Protein AF-A0A522E533-F1 (afdb_monomer)

pLDDT: mean 90.82, std 11.65, range [40.47, 97.38]

Foldseek 3Di:
DDPPPPPDDQLVNVLVVLLVCLVVQLVVCLVVDQDASLVSLVVSLVSSVVSLVVCVVVVVDDPVLSVQLVVLSVVLVVVSVVCCVVRVGSPRDDDPVVVVVSSVSSPSVDD

Structure (mmCIF, N/CA/C/O backbone):
data_AF-A0A522E533-F1
#
_entry.id   AF-A0A522E533-F1
#
loop_
_atom_site.group_PDB
_atom_site.id
_atom_site.type_symbol
_atom_site.label_atom_id
_atom_site.label_alt_id
_atom_site.label_comp_id
_atom_site.label_asym_id
_atom_site.label_entity_id
_atom_site.label_seq_id
_atom_site.pdbx_PDB_ins_code
_atom_site.Cartn_x
_atom_site.Cartn_y
_atom_site.Cartn_z
_atom_site.occupancy
_atom_site.B_iso_or_equiv
_atom_site.auth_seq_id
_atom_site.auth_comp_id
_atom_site.auth_asym_id
_atom_site.auth_atom_id
_atom_site.pdbx_PDB_model_num
ATOM 1 N N . MET A 1 1 ? -25.309 31.123 14.086 1.00 41.16 1 MET A N 1
ATOM 2 C CA . M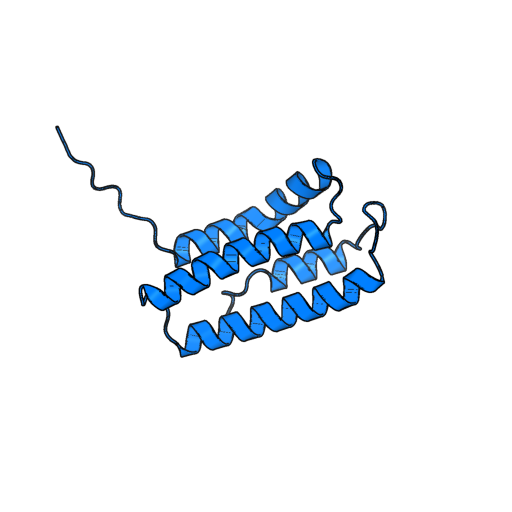ET A 1 1 ? -24.149 30.452 13.468 1.00 41.16 1 MET A CA 1
ATOM 3 C C . MET A 1 1 ? -24.271 28.990 13.834 1.00 41.16 1 MET A C 1
ATOM 5 O O . MET A 1 1 ? -24.129 28.668 15.006 1.00 41.16 1 MET A O 1
ATOM 9 N N . ASN A 1 2 ? -24.684 28.152 12.884 1.00 40.47 2 ASN A N 1
ATOM 10 C CA . ASN A 1 2 ? -24.715 26.710 13.091 1.00 40.47 2 ASN A CA 1
ATOM 11 C C . ASN A 1 2 ? -23.262 26.238 13.100 1.00 40.47 2 ASN A C 1
ATOM 13 O O . ASN A 1 2 ? -22.568 26.395 12.101 1.00 40.47 2 ASN A O 1
ATOM 17 N N . PHE A 1 3 ? -22.799 25.730 14.238 1.00 47.94 3 PHE A N 1
ATOM 18 C CA . PHE A 1 3 ? -21.616 24.884 14.268 1.00 47.94 3 PHE A CA 1
ATOM 19 C C . PHE A 1 3 ? -22.046 23.556 13.650 1.00 47.94 3 PHE A C 1
ATOM 21 O O . PHE A 1 3 ? -22.607 22.701 14.334 1.00 47.94 3 PHE A O 1
ATOM 28 N N . GLU A 1 4 ? -21.876 23.425 12.335 1.00 49.22 4 GLU A N 1
ATOM 29 C CA . GLU A 1 4 ? -21.813 22.107 11.717 1.00 49.22 4 GLU A CA 1
ATOM 30 C C . GLU A 1 4 ? -20.632 21.405 12.381 1.00 49.22 4 GLU A C 1
ATOM 32 O O . GLU A 1 4 ? -19.476 21.797 12.234 1.00 49.22 4 GLU A O 1
ATOM 37 N N . SER A 1 5 ? -20.946 20.442 13.239 1.00 50.59 5 SER A N 1
ATOM 38 C CA . SER A 1 5 ? -19.961 19.496 13.727 1.00 50.59 5 SER A CA 1
ATOM 39 C C . SER A 1 5 ? -19.558 18.686 12.505 1.00 50.59 5 SER A C 1
ATOM 41 O O . SER A 1 5 ? -20.292 17.791 12.093 1.00 50.59 5 SER A O 1
ATOM 43 N N . GLU A 1 6 ? -18.440 19.049 11.877 1.00 53.97 6 GLU A N 1
ATOM 44 C CA . GLU A 1 6 ? -17.759 18.164 10.940 1.00 53.97 6 GLU A CA 1
ATOM 45 C C . GLU A 1 6 ? -17.559 16.838 11.679 1.00 53.97 6 GLU A C 1
ATOM 47 O O . GLU A 1 6 ? -16.779 16.747 12.631 1.00 53.97 6 GLU A O 1
ATOM 52 N N . GLN A 1 7 ? -18.349 15.823 11.322 1.00 60.25 7 GLN A N 1
ATOM 53 C CA . GLN A 1 7 ? -18.101 14.465 11.779 1.00 60.25 7 GLN A CA 1
ATOM 54 C C . GLN A 1 7 ? -16.711 14.105 11.265 1.00 60.25 7 GLN A C 1
ATOM 56 O O . GLN A 1 7 ? -16.510 13.970 10.060 1.00 60.25 7 GLN A O 1
ATOM 61 N N . LYS A 1 8 ? -15.742 14.029 12.183 1.00 75.94 8 LYS A N 1
ATOM 62 C CA . LYS A 1 8 ? -14.396 13.543 11.887 1.00 75.94 8 LYS A CA 1
ATOM 63 C C . LYS A 1 8 ? -14.557 12.154 11.264 1.00 75.94 8 LYS A C 1
ATOM 65 O O . LYS A 1 8 ? -15.089 11.257 11.912 1.00 75.94 8 LYS A O 1
ATOM 70 N N . GLU A 1 9 ? -14.165 12.023 10.001 1.00 87.62 9 GLU A N 1
ATOM 71 C CA . GLU A 1 9 ? -14.159 10.748 9.279 1.00 87.62 9 GLU A CA 1
ATOM 72 C C . GLU A 1 9 ? -13.313 9.727 10.052 1.00 87.62 9 GLU A C 1
ATOM 74 O O . GLU A 1 9 ? -12.247 10.077 10.571 1.00 87.62 9 GLU A O 1
ATOM 79 N N . SER A 1 10 ? -13.792 8.485 10.154 1.00 93.00 10 SER A N 1
ATOM 80 C CA . SER A 1 10 ? -13.056 7.427 10.858 1.00 93.00 10 SER A CA 1
ATOM 81 C C . SER A 1 10 ? -11.782 7.048 10.100 1.00 93.00 10 SER A C 1
ATOM 83 O O . SER A 1 10 ? -11.727 7.106 8.866 1.00 93.00 10 SER A O 1
ATOM 85 N N . ASN A 1 11 ? -10.744 6.607 10.810 1.00 93.94 11 ASN A N 1
ATOM 86 C CA . ASN A 1 11 ? -9.511 6.154 10.169 1.00 93.94 11 ASN A CA 1
ATOM 87 C C . ASN A 1 11 ? -9.767 4.969 9.229 1.00 93.94 11 ASN A C 1
ATOM 89 O O . ASN A 1 11 ? -9.153 4.885 8.165 1.00 93.94 11 ASN A O 1
ATOM 93 N N . ILE A 1 12 ? -10.718 4.091 9.558 1.00 93.31 12 ILE A N 1
ATOM 94 C CA . ILE A 1 12 ? -11.110 2.980 8.681 1.00 93.31 12 ILE A CA 1
ATOM 95 C C . ILE A 1 12 ? -11.742 3.456 7.368 1.00 93.31 12 ILE A C 1
ATOM 97 O O . ILE A 1 12 ? -11.445 2.894 6.308 1.00 93.31 12 ILE A O 1
ATOM 101 N N . GLU A 1 13 ? -12.579 4.492 7.394 1.00 93.88 13 GLU A N 1
ATOM 102 C CA . GLU A 1 13 ? -13.127 5.096 6.171 1.00 93.88 13 GLU A CA 1
ATOM 103 C C . GLU A 1 13 ? -12.026 5.732 5.322 1.00 93.88 13 GLU A C 1
ATOM 105 O O . GLU A 1 13 ? -11.979 5.505 4.108 1.00 93.88 13 GLU A O 1
ATOM 110 N N . ILE A 1 14 ? -11.072 6.416 5.962 1.00 94.50 14 ILE A N 1
ATOM 111 C CA . ILE A 1 14 ? -9.907 6.973 5.272 1.00 94.50 14 ILE A CA 1
ATOM 112 C C . ILE A 1 14 ? -9.091 5.857 4.607 1.00 94.50 14 ILE A C 1
ATOM 114 O O . ILE A 1 14 ? -8.748 5.981 3.431 1.00 94.50 14 ILE A O 1
ATOM 118 N N . ILE A 1 15 ? -8.820 4.743 5.298 1.00 94.38 15 ILE A N 1
ATOM 119 C CA . ILE A 1 15 ? -8.089 3.601 4.721 1.00 94.38 15 ILE A CA 1
ATOM 120 C C . ILE A 1 15 ? -8.824 3.049 3.497 1.00 94.38 15 ILE A C 1
ATOM 122 O O . ILE A 1 15 ? -8.202 2.841 2.453 1.00 94.38 15 ILE A O 1
ATOM 126 N N . ARG A 1 16 ? -10.143 2.841 3.590 1.00 94.62 16 ARG A N 1
ATOM 127 C CA . ARG A 1 16 ? -10.957 2.348 2.465 1.00 94.62 16 ARG A CA 1
ATOM 128 C C . ARG A 1 16 ? -10.880 3.282 1.263 1.00 94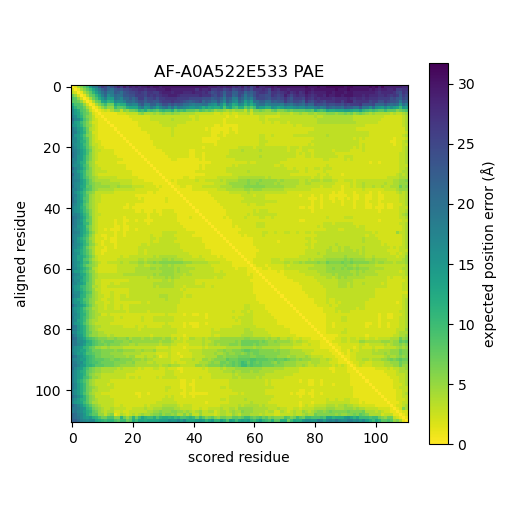.62 16 ARG A C 1
ATOM 130 O O . ARG A 1 16 ? -10.689 2.806 0.144 1.00 94.62 16 ARG A O 1
ATOM 137 N N . ARG A 1 17 ? -10.970 4.598 1.483 1.00 95.31 17 ARG A N 1
ATOM 138 C CA . ARG A 1 17 ? -10.796 5.597 0.421 1.00 95.31 17 ARG A CA 1
ATOM 139 C C . ARG A 1 17 ? -9.396 5.523 -0.186 1.00 95.31 17 ARG A C 1
ATOM 141 O O . ARG A 1 17 ? -9.264 5.420 -1.403 1.00 95.31 17 ARG A O 1
ATOM 148 N N . VAL A 1 18 ? -8.354 5.497 0.648 1.00 94.88 18 VAL A N 1
ATOM 149 C CA . VAL A 1 18 ? -6.957 5.405 0.198 1.00 94.88 18 VAL A CA 1
ATOM 150 C C . VAL A 1 18 ? -6.739 4.157 -0.658 1.00 94.88 18 VAL A C 1
ATOM 152 O O . VAL A 1 18 ? -6.090 4.265 -1.702 1.00 94.88 18 VAL A O 1
ATOM 155 N N . ILE A 1 19 ? -7.288 3.001 -0.270 1.00 94.69 19 ILE A N 1
ATOM 156 C CA . ILE A 1 19 ? -7.246 1.755 -1.052 1.00 94.69 19 ILE A CA 1
ATOM 157 C C . ILE A 1 19 ? -7.973 1.933 -2.391 1.00 94.69 19 ILE A C 1
ATOM 159 O O . ILE A 1 19 ? -7.384 1.654 -3.435 1.00 94.69 19 ILE A O 1
ATOM 163 N N . ALA A 1 20 ? -9.208 2.443 -2.381 1.00 95.25 20 ALA A N 1
ATOM 164 C CA . ALA A 1 20 ? -10.021 2.616 -3.586 1.00 95.25 20 ALA A CA 1
ATOM 165 C C . ALA A 1 20 ? -9.370 3.552 -4.622 1.00 95.25 20 ALA A C 1
ATOM 167 O O . ALA A 1 20 ? -9.424 3.294 -5.824 1.00 95.25 20 ALA A O 1
ATOM 168 N N . GLU A 1 21 ? -8.713 4.613 -4.158 1.00 96.31 21 GLU A N 1
ATOM 169 C CA . GLU A 1 21 ? -8.020 5.589 -5.005 1.00 96.31 21 GLU A CA 1
ATOM 170 C C . GLU A 1 21 ? -6.628 5.115 -5.449 1.00 96.31 21 GLU A C 1
ATOM 172 O O . GLU A 1 21 ? -6.081 5.621 -6.431 1.00 96.31 21 GLU A O 1
ATOM 177 N N . SER A 1 22 ? -6.038 4.132 -4.758 1.00 95.56 22 SER A N 1
ATOM 178 C CA . SER A 1 22 ? -4.640 3.742 -4.968 1.00 95.56 22 SER A CA 1
ATOM 179 C C . SER A 1 22 ? -4.277 3.382 -6.410 1.00 95.56 22 SER A C 1
ATOM 181 O O . SER A 1 22 ? -3.222 3.837 -6.840 1.00 95.56 22 SER A O 1
ATOM 183 N N . PRO A 1 23 ? -5.088 2.649 -7.202 1.00 95.94 23 PRO A N 1
ATOM 184 C CA . PRO A 1 23 ? -4.746 2.378 -8.599 1.00 95.94 23 PRO A CA 1
ATOM 185 C C . PRO A 1 23 ? -4.504 3.656 -9.414 1.00 95.94 23 PRO A C 1
ATOM 187 O O . PRO A 1 23 ? -3.511 3.766 -10.128 1.00 95.94 23 PRO A O 1
ATOM 190 N N . GLN A 1 24 ? -5.387 4.647 -9.278 1.00 97.06 24 GLN A N 1
ATOM 191 C CA . GLN A 1 24 ? -5.286 5.908 -10.016 1.00 97.06 24 GLN A CA 1
ATOM 192 C C . GLN A 1 24 ? -4.133 6.766 -9.492 1.00 97.06 24 GLN A C 1
ATOM 194 O O . GLN A 1 24 ? -3.391 7.362 -10.272 1.00 97.06 24 GLN A O 1
ATOM 199 N N . GLU A 1 25 ? -3.966 6.799 -8.174 1.00 96.88 25 GLU A N 1
ATOM 200 C CA . GLU A 1 25 ? -2.922 7.559 -7.493 1.00 96.88 25 GLU A CA 1
ATOM 201 C C . GLU A 1 25 ? -1.517 7.032 -7.801 1.00 96.88 25 GLU A C 1
ATOM 203 O O . GLU A 1 25 ? -0.622 7.825 -8.088 1.00 96.88 25 GLU A O 1
ATOM 208 N N . VAL A 1 26 ? -1.332 5.708 -7.833 1.00 97.00 26 VAL A N 1
ATOM 209 C CA . VAL A 1 26 ? -0.067 5.068 -8.228 1.00 97.00 26 VAL A CA 1
ATOM 210 C C . VAL A 1 26 ? 0.288 5.436 -9.663 1.00 97.00 26 VAL A C 1
ATOM 212 O O . VAL A 1 26 ? 1.402 5.886 -9.917 1.00 97.00 26 VAL A O 1
ATOM 215 N N . GLU A 1 27 ? -0.656 5.310 -10.598 1.00 96.38 27 GLU A N 1
ATOM 216 C CA . GLU A 1 27 ? -0.424 5.668 -12.002 1.00 96.38 27 GLU A CA 1
ATOM 217 C C . GLU A 1 27 ? -0.116 7.157 -12.174 1.00 96.38 27 GLU A C 1
ATOM 219 O O . GLU A 1 27 ? 0.752 7.546 -12.962 1.00 96.38 27 GLU A O 1
ATOM 224 N N . ARG A 1 28 ? -0.810 8.015 -11.422 1.00 97.38 28 ARG A N 1
ATOM 225 C CA . ARG A 1 28 ? -0.566 9.456 -11.426 1.00 97.38 28 ARG A CA 1
ATOM 226 C C . ARG A 1 28 ? 0.822 9.788 -10.886 1.00 97.38 28 ARG A C 1
ATOM 228 O O . ARG A 1 28 ? 1.532 10.574 -11.510 1.00 97.38 28 ARG A O 1
ATOM 235 N N . GLU A 1 29 ? 1.221 9.219 -9.752 1.00 96.56 29 GLU A N 1
ATOM 236 C CA . GLU A 1 29 ? 2.544 9.444 -9.163 1.00 96.56 29 GLU A CA 1
ATOM 237 C C . GLU A 1 29 ? 3.649 8.913 -10.083 1.00 96.56 29 GLU A C 1
ATOM 239 O O . GLU A 1 29 ? 4.610 9.627 -10.372 1.00 96.56 29 GLU A O 1
ATOM 244 N N . TYR A 1 30 ? 3.481 7.705 -10.619 1.00 96.25 30 TYR A N 1
ATOM 245 C CA . TYR A 1 30 ? 4.443 7.073 -11.518 1.00 96.25 30 TYR A CA 1
ATOM 246 C 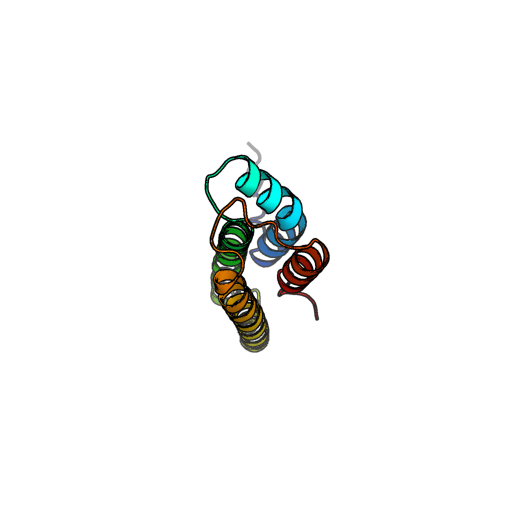C . TYR A 1 30 ? 4.688 7.909 -12.783 1.00 96.25 30 TYR A C 1
ATOM 248 O O . TYR A 1 30 ? 5.829 8.100 -13.210 1.00 96.25 30 TYR A O 1
ATOM 256 N N . LYS A 1 31 ? 3.635 8.496 -13.365 1.00 96.12 31 LYS A N 1
ATOM 257 C CA . LYS A 1 31 ? 3.770 9.396 -14.523 1.00 96.12 31 LYS A CA 1
ATOM 258 C C . LYS A 1 31 ? 4.528 10.679 -14.180 1.00 96.12 31 LYS A C 1
ATOM 260 O O . LYS A 1 31 ? 5.357 11.115 -14.975 1.00 96.12 31 LYS A O 1
ATOM 265 N N . ASN A 1 32 ? 4.286 11.248 -13.001 1.00 96.69 32 ASN A N 1
ATOM 266 C CA . ASN A 1 32 ? 4.755 12.588 -12.634 1.00 96.69 32 ASN A CA 1
ATOM 267 C C . ASN A 1 32 ? 6.077 12.626 -11.846 1.00 96.69 32 ASN A C 1
ATOM 269 O O . ASN A 1 32 ? 6.618 13.706 -11.626 1.00 96.69 32 ASN A O 1
ATOM 273 N N . THR A 1 33 ? 6.612 11.483 -11.415 1.00 95.62 33 THR A N 1
ATOM 274 C CA . THR A 1 33 ? 7.825 11.404 -10.579 1.00 95.62 33 THR A CA 1
ATOM 275 C C . THR A 1 33 ? 8.878 10.490 -11.209 1.00 95.62 33 THR A C 1
ATOM 277 O O . THR A 1 33 ? 8.534 9.667 -12.050 1.00 95.62 33 THR A O 1
ATOM 280 N N . PRO A 1 34 ? 10.166 10.567 -10.837 1.00 94.69 34 PRO A N 1
ATOM 281 C CA . PRO A 1 34 ? 11.175 9.604 -11.294 1.00 94.69 34 PRO A CA 1
ATOM 282 C C . PRO A 1 34 ? 11.071 8.228 -10.601 1.00 94.69 34 PRO A C 1
ATOM 284 O O . PRO A 1 34 ? 11.917 7.367 -10.831 1.00 94.69 34 PRO A O 1
ATOM 287 N N . ASN A 1 35 ? 10.068 8.015 -9.745 1.00 95.00 35 ASN A N 1
ATOM 288 C CA . ASN A 1 35 ? 9.910 6.786 -8.979 1.00 95.00 35 ASN A CA 1
ATOM 289 C C . ASN A 1 35 ? 9.557 5.600 -9.887 1.00 95.00 35 ASN A C 1
ATOM 291 O O . ASN A 1 35 ? 8.887 5.745 -10.911 1.00 95.00 35 ASN A O 1
ATOM 295 N N . THR A 1 36 ? 9.976 4.400 -9.482 1.00 96.31 36 THR A N 1
ATOM 296 C CA . THR A 1 36 ? 9.468 3.166 -10.089 1.00 96.31 36 THR A CA 1
ATOM 297 C C . THR A 1 36 ? 8.015 2.949 -9.685 1.00 96.31 36 THR A C 1
ATOM 299 O O . THR A 1 36 ? 7.585 3.398 -8.621 1.00 96.31 36 THR A O 1
ATOM 302 N N . TRP A 1 37 ? 7.263 2.202 -10.493 1.00 96.56 37 TRP A N 1
ATOM 303 C CA . TRP A 1 37 ? 5.867 1.885 -10.183 1.00 96.56 37 TRP A CA 1
ATOM 304 C C . TRP A 1 37 ? 5.728 1.216 -8.801 1.00 96.56 37 TRP A C 1
ATOM 306 O O . TRP A 1 37 ? 4.885 1.596 -7.991 1.00 96.56 37 TRP A O 1
ATOM 316 N N . LEU A 1 38 ? 6.646 0.296 -8.471 1.00 97.12 38 LEU A N 1
ATOM 317 C CA . LEU A 1 38 ? 6.718 -0.354 -7.157 1.00 97.12 38 LEU A CA 1
ATOM 318 C C . LEU A 1 38 ? 6.991 0.633 -6.012 1.00 97.12 38 LEU A C 1
ATOM 320 O O . LEU A 1 38 ? 6.487 0.443 -4.908 1.00 97.12 38 LEU A O 1
ATOM 324 N N . ALA A 1 39 ? 7.795 1.676 -6.239 1.00 95.38 39 ALA A N 1
ATOM 325 C CA . ALA A 1 39 ? 8.032 2.708 -5.234 1.00 95.38 39 ALA A CA 1
ATOM 326 C C . ALA A 1 39 ? 6.766 3.539 -4.969 1.00 95.38 39 ALA A C 1
ATOM 328 O O . ALA A 1 39 ? 6.454 3.780 -3.806 1.00 95.38 39 ALA A O 1
ATOM 329 N N . CYS A 1 40 ? 5.992 3.873 -6.007 1.00 96.00 40 CYS A N 1
ATOM 330 C CA . CYS A 1 40 ? 4.707 4.565 -5.857 1.00 96.00 40 CYS A CA 1
ATOM 331 C C . CYS A 1 40 ? 3.687 3.734 -5.057 1.00 96.00 40 CYS A C 1
ATOM 333 O O . CYS A 1 40 ? 2.974 4.265 -4.206 1.00 96.00 40 CYS A O 1
ATOM 335 N N . VAL A 1 41 ? 3.653 2.408 -5.242 1.00 96.56 41 VAL A N 1
ATOM 336 C CA . VAL A 1 41 ? 2.820 1.526 -4.400 1.00 96.56 41 VAL A CA 1
ATOM 337 C C . VAL A 1 41 ? 3.237 1.583 -2.930 1.00 96.56 41 VAL A C 1
ATOM 339 O O . VAL A 1 41 ? 2.377 1.617 -2.051 1.00 96.56 41 VAL A O 1
ATOM 342 N N . ILE A 1 42 ? 4.542 1.613 -2.639 1.00 95.31 42 ILE A N 1
ATOM 343 C CA . ILE A 1 42 ? 5.031 1.718 -1.257 1.00 95.31 42 ILE A CA 1
ATOM 344 C C . ILE A 1 42 ? 4.562 3.022 -0.604 1.00 95.31 42 ILE A C 1
ATOM 346 O O . ILE A 1 42 ? 4.149 2.978 0.554 1.00 95.31 42 ILE A O 1
ATOM 350 N N . THR A 1 43 ? 4.545 4.142 -1.331 1.00 94.62 43 THR A N 1
ATOM 351 C CA . THR A 1 43 ? 3.986 5.413 -0.838 1.00 94.62 43 THR A CA 1
ATOM 352 C C . THR A 1 43 ? 2.528 5.242 -0.394 1.00 94.62 43 THR A C 1
ATOM 354 O O . THR A 1 43 ? 2.153 5.651 0.706 1.00 94.62 43 THR A O 1
ATOM 357 N N . ARG A 1 44 ? 1.699 4.566 -1.204 1.00 95.06 44 ARG A N 1
ATOM 358 C CA . ARG A 1 44 ? 0.296 4.279 -0.848 1.00 95.06 44 ARG A CA 1
ATOM 359 C C . ARG A 1 44 ? 0.175 3.352 0.354 1.00 95.06 44 ARG A C 1
ATOM 361 O O . ARG A 1 44 ? -0.619 3.617 1.253 1.00 95.06 44 ARG A O 1
ATOM 368 N N . LEU A 1 45 ? 0.987 2.299 0.403 1.00 95.31 45 LEU A N 1
ATOM 369 C CA . LEU A 1 45 ? 1.012 1.372 1.532 1.00 95.31 45 LEU A CA 1
ATOM 370 C C . LEU A 1 45 ? 1.395 2.081 2.839 1.00 95.31 45 LEU A C 1
ATOM 372 O O . LEU A 1 45 ? 0.827 1.776 3.882 1.00 95.31 45 LEU A O 1
ATOM 376 N N . GLN A 1 46 ? 2.318 3.044 2.800 1.00 94.31 46 GLN A N 1
ATOM 377 C CA . GLN A 1 46 ? 2.683 3.847 3.970 1.00 94.31 46 GLN A CA 1
ATOM 378 C C . GLN A 1 46 ? 1.523 4.721 4.461 1.00 94.31 46 GLN A C 1
ATOM 380 O O . GLN A 1 46 ? 1.302 4.788 5.668 1.00 94.31 46 GLN A O 1
ATOM 385 N N . ALA A 1 47 ? 0.750 5.327 3.554 1.00 93.44 47 ALA A N 1
ATOM 386 C CA . ALA A 1 47 ? -0.448 6.083 3.926 1.00 93.44 47 ALA A CA 1
ATOM 387 C C . ALA A 1 47 ? -1.495 5.189 4.614 1.00 93.44 47 ALA A C 1
ATOM 389 O O . ALA A 1 47 ? -2.030 5.556 5.657 1.00 93.44 47 ALA A O 1
ATOM 390 N N . ILE A 1 48 ? -1.730 3.984 4.081 1.00 94.06 48 ILE A N 1
ATOM 391 C CA . ILE A 1 48 ? -2.622 2.988 4.699 1.00 94.06 48 ILE A CA 1
ATOM 392 C C . ILE A 1 48 ? -2.145 2.634 6.113 1.00 94.06 48 ILE A C 1
ATOM 394 O O . ILE A 1 48 ? -2.943 2.594 7.043 1.00 94.06 48 ILE A O 1
ATOM 398 N N . VAL A 1 49 ? -0.845 2.386 6.280 1.00 93.12 49 VAL A N 1
ATOM 399 C CA . VAL A 1 49 ? -0.252 2.011 7.571 1.00 93.12 49 VAL A CA 1
ATOM 400 C C . VAL A 1 49 ? -0.395 3.114 8.610 1.00 93.12 49 VAL A C 1
ATOM 402 O O . VAL A 1 49 ? -0.743 2.804 9.743 1.00 93.12 49 VAL A O 1
ATOM 405 N N . ALA A 1 50 ? -0.170 4.374 8.236 1.00 93.50 50 ALA A N 1
ATOM 406 C CA . ALA A 1 50 ? -0.311 5.491 9.165 1.00 93.50 50 ALA A CA 1
ATOM 407 C C . ALA A 1 50 ? -1.738 5.567 9.735 1.00 93.50 50 ALA A C 1
ATOM 409 O O . ALA A 1 50 ? -1.923 5.668 10.943 1.00 93.50 50 ALA A O 1
ATOM 410 N N . HIS A 1 51 ? -2.756 5.431 8.880 1.00 94.12 51 HIS A N 1
ATOM 411 C CA . HIS A 1 51 ? -4.146 5.405 9.342 1.00 94.12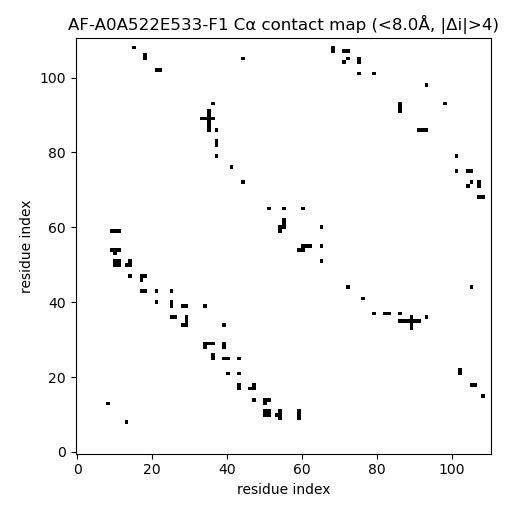 51 HIS A CA 1
ATOM 412 C C . HIS A 1 51 ? -4.507 4.128 10.100 1.00 94.12 51 HIS A C 1
ATOM 414 O O . HIS A 1 51 ? -5.362 4.167 10.975 1.00 94.12 51 HIS A O 1
ATOM 420 N N . LEU A 1 52 ? -3.857 3.002 9.803 1.00 93.81 52 LEU A N 1
ATOM 421 C CA . LEU A 1 52 ? -4.053 1.764 10.552 1.00 93.81 52 LEU A CA 1
ATOM 422 C C . LEU A 1 52 ? -3.561 1.891 11.999 1.00 93.81 52 LEU A C 1
ATOM 424 O O . LEU A 1 52 ? -4.223 1.410 12.913 1.00 93.81 52 LEU A O 1
ATOM 428 N N . GLU A 1 53 ? -2.409 2.535 12.190 1.00 93.06 53 GLU A N 1
ATOM 429 C CA . GLU A 1 53 ? -1.840 2.811 13.512 1.00 93.06 53 GLU A CA 1
ATOM 430 C C . GLU A 1 53 ? -2.774 3.733 14.311 1.00 93.06 53 GLU A C 1
ATOM 432 O O . GLU A 1 53 ? -3.116 3.407 15.445 1.00 93.06 53 GLU A O 1
ATOM 437 N N . PHE A 1 54 ? -3.307 4.792 13.691 1.00 94.12 54 PHE A N 1
ATOM 438 C CA . PHE A 1 54 ? -4.321 5.638 14.331 1.00 94.12 54 PHE A CA 1
ATOM 439 C C . PHE A 1 54 ? -5.632 4.899 14.626 1.00 94.12 54 PHE A C 1
ATOM 441 O O . PHE A 1 54 ? -6.193 5.078 15.701 1.00 94.12 54 PHE A O 1
ATOM 448 N N . ALA A 1 55 ? -6.111 4.040 13.721 1.00 94.06 55 ALA A N 1
ATOM 449 C CA . ALA A 1 55 ? -7.320 3.246 13.946 1.00 94.06 55 ALA A CA 1
ATOM 450 C C . ALA A 1 55 ? -7.178 2.314 15.163 1.00 94.06 55 ALA A C 1
ATOM 452 O O . ALA A 1 55 ? -8.131 2.121 15.914 1.00 94.06 55 ALA A O 1
ATOM 453 N N . GLU A 1 56 ? -5.995 1.734 15.372 1.00 94.25 56 GLU A N 1
ATOM 454 C CA . GLU A 1 56 ? -5.706 0.901 16.543 1.00 94.25 56 GLU A CA 1
ATOM 455 C C . GLU A 1 56 ? -5.610 1.734 17.828 1.00 94.25 56 GLU A C 1
ATOM 457 O O . GLU A 1 56 ? -6.197 1.358 18.841 1.00 94.25 56 GLU A O 1
ATOM 462 N N . GLU A 1 57 ? -4.917 2.878 17.790 1.00 94.00 57 GLU A N 1
ATOM 463 C CA . GLU A 1 57 ? -4.778 3.788 18.937 1.00 94.00 57 GLU A CA 1
ATOM 464 C C . GLU A 1 57 ? -6.116 4.402 19.376 1.00 94.00 57 GLU A C 1
ATOM 466 O O . GLU A 1 57 ? -6.375 4.529 20.575 1.00 94.00 57 GLU A O 1
ATOM 471 N N . GLU A 1 58 ? -6.983 4.749 18.421 1.00 94.06 58 GLU A N 1
ATOM 472 C CA . GLU A 1 58 ? -8.329 5.282 18.671 1.00 94.06 58 GLU A CA 1
ATOM 473 C C . GLU A 1 58 ? -9.350 4.172 19.012 1.00 94.06 58 GLU A C 1
ATOM 475 O O . GLU A 1 58 ? -10.481 4.469 19.399 1.00 94.06 58 GLU A O 1
ATOM 480 N N . GLY A 1 59 ? -8.957 2.893 18.930 1.00 93.69 59 GLY A N 1
ATOM 481 C CA . GLY A 1 59 ? -9.808 1.746 19.259 1.00 93.69 59 GLY A CA 1
ATOM 482 C C . GLY A 1 59 ? -10.886 1.433 18.215 1.00 93.69 59 GLY A C 1
ATOM 483 O O . GLY A 1 59 ? -11.854 0.740 18.530 1.00 93.69 59 GLY A O 1
ATOM 484 N N . GLU A 1 60 ? -10.735 1.926 16.983 1.00 94.50 60 GLU A N 1
ATOM 485 C CA . GLU A 1 60 ? -11.620 1.617 15.850 1.00 94.50 60 GLU A CA 1
ATOM 486 C C . GLU A 1 60 ? -11.472 0.167 15.368 1.00 94.50 60 GLU A C 1
ATOM 488 O O . GLU A 1 60 ? -12.402 -0.391 14.785 1.00 94.50 60 GLU A O 1
ATOM 493 N N . ILE A 1 61 ? -10.308 -0.443 15.609 1.00 94.06 61 ILE A N 1
ATOM 494 C CA . ILE A 1 61 ? -10.029 -1.851 15.315 1.00 94.06 61 ILE A CA 1
ATOM 495 C C . ILE A 1 61 ? -9.499 -2.572 16.548 1.00 94.06 61 ILE A C 1
ATOM 497 O O . ILE A 1 61 ? -8.788 -2.010 17.381 1.00 94.06 61 ILE A O 1
ATOM 501 N N . SER A 1 62 ? -9.819 -3.857 16.647 1.00 94.19 62 SER A N 1
ATOM 502 C CA . SER A 1 62 ? -9.279 -4.726 17.687 1.00 94.19 62 SER A CA 1
ATOM 503 C C . SER A 1 62 ? -7.796 -5.035 17.458 1.00 94.19 62 SER A C 1
ATOM 505 O O . SER A 1 62 ? -7.289 -5.022 16.334 1.00 94.19 62 SER A O 1
ATOM 507 N N . ALA A 1 63 ? -7.095 -5.420 18.528 1.00 91.62 63 ALA A N 1
ATOM 508 C CA . ALA A 1 63 ? -5.710 -5.885 18.431 1.00 91.62 63 ALA A CA 1
ATOM 509 C C . ALA A 1 63 ? -5.555 -7.109 17.501 1.00 91.62 63 ALA A C 1
ATOM 511 O O . ALA A 1 63 ? -4.528 -7.262 16.837 1.00 91.62 63 ALA A O 1
ATOM 512 N N . GLU A 1 64 ? -6.577 -7.971 17.426 1.00 93.44 64 GLU A N 1
ATOM 513 C CA . GLU A 1 64 ? -6.590 -9.124 16.520 1.00 93.44 64 GLU A CA 1
ATOM 514 C C . GLU A 1 64 ? -6.666 -8.680 15.050 1.00 93.44 64 GLU A C 1
ATOM 516 O O . GLU A 1 64 ? -5.903 -9.163 14.211 1.00 93.44 64 GLU A O 1
ATOM 521 N N . GLU A 1 65 ? -7.549 -7.732 14.731 1.00 93.44 65 GLU A N 1
ATOM 522 C CA . GLU A 1 65 ? -7.645 -7.141 13.393 1.00 93.44 65 GLU A CA 1
ATOM 523 C C . GLU A 1 65 ? -6.349 -6.427 13.009 1.00 93.44 6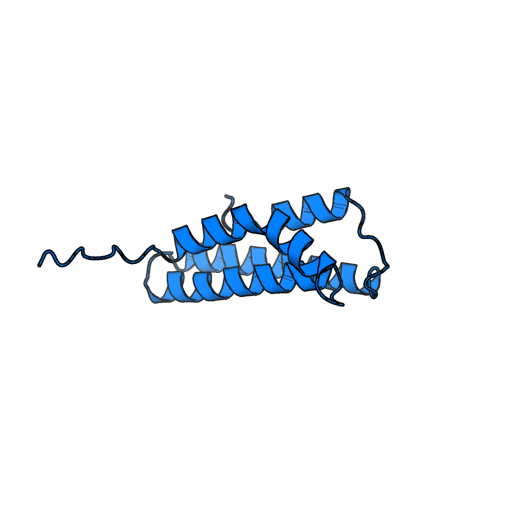5 GLU A C 1
ATOM 525 O O . GLU A 1 65 ? -5.786 -6.702 11.948 1.00 93.44 65 GLU A O 1
ATOM 530 N N . ALA A 1 66 ? -5.804 -5.601 13.906 1.00 91.75 66 ALA A N 1
ATOM 531 C CA . ALA A 1 66 ? -4.522 -4.936 13.699 1.00 91.75 66 ALA A CA 1
ATOM 532 C C . ALA A 1 66 ? -3.399 -5.945 13.400 1.00 91.75 66 ALA A C 1
ATOM 534 O O . ALA A 1 66 ? -2.595 -5.742 12.485 1.00 91.75 66 ALA A O 1
ATOM 535 N N . GLN A 1 67 ? -3.359 -7.083 14.103 1.00 92.75 67 GLN A N 1
ATOM 536 C CA . GLN A 1 67 ? -2.393 -8.147 13.828 1.00 92.75 67 GLN A CA 1
ATOM 537 C C . GLN A 1 67 ? -2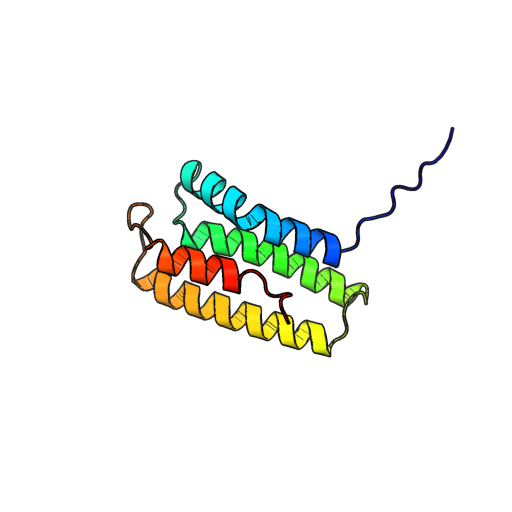.575 -8.763 12.430 1.00 92.75 67 GLN A C 1
ATOM 539 O O . GLN A 1 67 ? -1.580 -8.958 11.722 1.00 92.75 67 GLN A O 1
ATOM 544 N N . LYS A 1 68 ? -3.817 -9.030 11.999 1.00 93.44 68 LYS A N 1
ATOM 545 C CA . LYS A 1 68 ? -4.119 -9.532 10.643 1.00 93.44 68 LYS A CA 1
ATOM 546 C C . LYS A 1 68 ? -3.660 -8.541 9.572 1.00 93.44 68 LYS A C 1
ATOM 548 O O . LYS A 1 68 ? -2.961 -8.921 8.629 1.00 93.44 68 LYS A O 1
ATOM 553 N N . TYR A 1 69 ? -3.975 -7.263 9.750 1.00 93.81 69 TYR A N 1
ATOM 554 C CA . TYR A 1 69 ? -3.601 -6.198 8.821 1.00 93.81 69 TYR A CA 1
ATOM 555 C C . TYR A 1 69 ? -2.081 -5.998 8.745 1.00 93.81 69 TYR A C 1
ATOM 557 O O . TYR A 1 69 ? -1.524 -5.892 7.648 1.00 93.81 69 TYR A O 1
ATOM 565 N N . ARG A 1 70 ? -1.368 -6.069 9.878 1.00 92.50 70 ARG A N 1
ATOM 566 C CA . ARG A 1 70 ? 0.107 -6.059 9.917 1.00 92.50 70 ARG A CA 1
ATOM 567 C C . ARG A 1 70 ? 0.716 -7.251 9.175 1.00 92.50 70 ARG A C 1
ATOM 569 O O . ARG A 1 70 ? 1.700 -7.075 8.455 1.00 92.50 70 ARG A O 1
ATOM 576 N N . ALA A 1 71 ? 0.143 -8.449 9.312 1.00 93.31 71 ALA A N 1
ATOM 577 C CA . ALA A 1 71 ? 0.614 -9.638 8.600 1.00 93.31 71 ALA A CA 1
ATOM 578 C C . ALA A 1 71 ? 0.451 -9.495 7.074 1.00 93.31 71 ALA A C 1
ATOM 580 O O . ALA A 1 71 ? 1.389 -9.775 6.324 1.00 93.31 71 ALA A O 1
ATOM 581 N N . ARG A 1 72 ? -0.695 -8.980 6.614 1.00 93.81 72 ARG A N 1
ATOM 582 C CA . ARG A 1 72 ? -0.957 -8.701 5.189 1.00 93.81 72 ARG A CA 1
ATOM 583 C C . ARG A 1 72 ? -0.029 -7.627 4.630 1.00 93.81 72 ARG A C 1
ATOM 585 O O . ARG A 1 72 ? 0.619 -7.853 3.608 1.00 93.81 72 ARG A O 1
ATOM 592 N N . ARG A 1 73 ? 0.128 -6.508 5.349 1.00 94.19 73 ARG A N 1
ATOM 593 C CA . ARG A 1 73 ? 1.108 -5.454 5.032 1.00 94.19 73 ARG A CA 1
ATOM 594 C C . ARG A 1 73 ? 2.512 -6.038 4.874 1.00 94.19 73 ARG A C 1
ATOM 596 O O . ARG A 1 73 ? 3.205 -5.702 3.913 1.00 94.19 73 ARG A O 1
ATOM 603 N N . LYS A 1 74 ? 2.944 -6.897 5.805 1.00 94.00 74 LYS A N 1
ATOM 604 C CA . LYS A 1 74 ? 4.263 -7.541 5.749 1.00 94.00 74 LYS A CA 1
ATOM 605 C C . LYS A 1 74 ? 4.407 -8.403 4.497 1.00 94.00 74 LYS A C 1
ATOM 607 O O . LYS A 1 74 ? 5.368 -8.210 3.762 1.00 94.00 74 LYS A O 1
ATOM 612 N N . SER A 1 75 ? 3.433 -9.270 4.217 1.00 94.50 75 SER A N 1
ATOM 613 C CA . SER A 1 75 ? 3.442 -10.115 3.017 1.00 94.50 75 SER A CA 1
ATOM 614 C C . SER A 1 75 ? 3.547 -9.294 1.726 1.00 94.50 75 SER A C 1
ATOM 616 O O . SER A 1 75 ? 4.366 -9.616 0.869 1.00 94.50 75 SER A O 1
ATOM 618 N N . LEU A 1 76 ? 2.784 -8.202 1.603 1.00 95.38 76 LEU A N 1
ATOM 619 C CA . LEU A 1 76 ? 2.873 -7.310 0.445 1.00 95.38 76 LEU A CA 1
ATOM 620 C C . LEU A 1 76 ? 4.231 -6.603 0.357 1.00 95.38 76 LEU A C 1
ATOM 622 O O . LEU A 1 76 ? 4.815 -6.510 -0.719 1.00 95.38 76 LEU A O 1
ATOM 626 N N . THR A 1 77 ? 4.749 -6.113 1.484 1.00 94.62 77 THR A N 1
ATOM 627 C CA . THR A 1 77 ? 6.053 -5.434 1.526 1.00 94.62 77 THR A CA 1
ATOM 628 C C . THR A 1 77 ? 7.180 -6.369 1.097 1.00 94.62 77 THR A C 1
ATOM 630 O O . THR A 1 77 ? 8.060 -5.959 0.341 1.00 94.62 77 THR A O 1
ATOM 633 N N . ASP A 1 78 ? 7.156 -7.616 1.570 1.00 94.88 78 ASP A N 1
ATOM 634 C CA . ASP A 1 78 ? 8.158 -8.622 1.223 1.00 94.88 78 ASP A CA 1
ATOM 635 C C . ASP A 1 78 ? 8.066 -8.981 -0.270 1.00 94.88 78 ASP A C 1
ATOM 637 O O . ASP A 1 78 ? 9.085 -8.950 -0.958 1.00 94.88 78 ASP A O 1
ATOM 641 N N . TYR A 1 79 ? 6.853 -9.153 -0.810 1.00 95.38 79 TYR A N 1
ATOM 642 C CA . TYR A 1 79 ? 6.639 -9.375 -2.244 1.00 95.38 79 TYR A CA 1
ATOM 643 C C . TYR A 1 79 ? 7.147 -8.208 -3.111 1.00 95.38 79 TYR A C 1
ATOM 645 O O . TYR A 1 79 ? 7.877 -8.409 -4.080 1.00 95.38 79 TYR A O 1
ATOM 653 N N . ILE A 1 80 ? 6.851 -6.958 -2.735 1.00 95.25 80 ILE A N 1
ATOM 654 C CA . ILE A 1 80 ? 7.376 -5.781 -3.446 1.00 95.25 80 ILE A CA 1
ATOM 655 C C . ILE A 1 80 ? 8.909 -5.718 -3.352 1.00 95.25 80 ILE A C 1
ATOM 657 O O . ILE A 1 80 ? 9.567 -5.317 -4.314 1.00 95.25 80 ILE A O 1
ATOM 661 N N . ARG A 1 81 ? 9.503 -6.105 -2.214 1.00 93.62 81 ARG A N 1
ATOM 662 C CA . ARG A 1 81 ? 10.965 -6.129 -2.042 1.00 93.62 81 ARG A CA 1
ATOM 663 C C . ARG A 1 81 ? 11.624 -7.129 -2.991 1.00 93.62 81 ARG A C 1
ATOM 665 O O . ARG A 1 81 ? 12.662 -6.798 -3.556 1.00 93.62 81 ARG A O 1
ATOM 672 N N . GLU A 1 82 ? 11.029 -8.302 -3.178 1.00 94.06 82 GLU A N 1
ATOM 673 C CA . GLU A 1 82 ? 11.508 -9.301 -4.140 1.00 94.06 82 GLU A CA 1
ATOM 674 C C . GLU A 1 82 ? 11.476 -8.743 -5.569 1.00 94.06 82 GLU A C 1
ATOM 676 O O . GLU A 1 82 ? 12.487 -8.767 -6.271 1.00 94.06 82 GLU A O 1
ATOM 681 N N . LEU A 1 83 ? 10.357 -8.129 -5.964 1.00 94.75 83 LEU A N 1
ATOM 682 C CA . LEU A 1 83 ? 10.188 -7.546 -7.298 1.00 94.75 83 LEU A CA 1
ATOM 683 C C . LEU A 1 83 ? 11.111 -6.350 -7.557 1.00 94.75 83 LEU A C 1
ATOM 685 O O . LEU A 1 83 ? 11.547 -6.142 -8.688 1.00 94.75 83 LEU A O 1
ATOM 689 N N . LYS A 1 84 ? 11.468 -5.580 -6.523 1.00 90.62 84 LYS A N 1
ATOM 690 C CA . LYS A 1 84 ? 12.433 -4.475 -6.638 1.00 90.62 84 LYS A CA 1
ATOM 691 C C . LYS A 1 84 ? 13.829 -4.925 -7.076 1.00 90.62 84 LYS A C 1
ATOM 693 O O . LYS A 1 84 ? 14.589 -4.084 -7.545 1.00 90.62 84 LYS A O 1
ATOM 698 N N . GLY A 1 85 ? 14.173 -6.209 -6.942 1.00 90.06 85 GLY A N 1
ATOM 699 C CA . GLY A 1 85 ? 15.402 -6.765 -7.518 1.00 90.06 85 GLY A CA 1
ATOM 700 C C . GLY A 1 85 ? 15.351 -6.909 -9.044 1.00 90.06 85 GLY A C 1
ATOM 701 O O . GLY A 1 85 ? 16.396 -6.922 -9.689 1.00 90.06 85 GLY A O 1
ATOM 702 N N . THR A 1 86 ? 14.147 -6.993 -9.615 1.00 93.12 86 THR A N 1
ATOM 703 C CA . THR A 1 86 ? 13.896 -7.175 -11.053 1.00 93.12 86 THR A CA 1
ATOM 704 C C . THR A 1 86 ? 13.525 -5.864 -11.747 1.00 93.12 86 THR A C 1
ATOM 706 O O . THR A 1 86 ? 14.014 -5.608 -12.841 1.00 93.12 86 THR A O 1
ATOM 709 N N . TYR A 1 87 ? 12.704 -5.026 -11.108 1.00 94.44 87 TYR A N 1
ATOM 710 C CA . TYR A 1 87 ? 12.220 -3.747 -11.646 1.00 94.44 87 TYR A CA 1
ATOM 711 C C . TYR A 1 87 ? 12.871 -2.586 -10.888 1.00 94.44 87 TYR A C 1
ATOM 713 O O . TYR A 1 87 ? 12.286 -1.986 -9.978 1.00 94.44 87 TYR A O 1
ATOM 721 N N . VAL A 1 88 ? 14.137 -2.333 -11.208 1.00 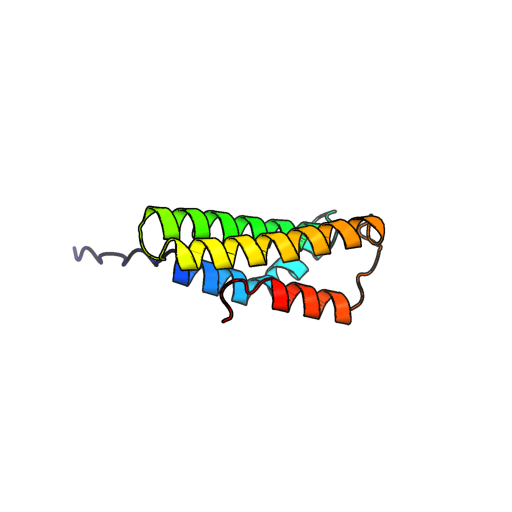92.12 88 VAL A N 1
ATOM 722 C CA . VAL A 1 88 ? 15.011 -1.419 -10.458 1.00 92.12 88 VAL A CA 1
ATOM 723 C C . VAL A 1 88 ? 14.830 0.023 -10.928 1.00 92.12 88 VAL A C 1
ATOM 725 O O . VAL A 1 88 ? 14.951 0.958 -10.134 1.00 92.12 88 VAL A O 1
ATOM 728 N N . ARG A 1 89 ? 14.562 0.211 -12.220 1.00 93.69 89 ARG A N 1
ATOM 729 C CA . ARG A 1 89 ? 14.488 1.508 -12.892 1.00 93.69 89 ARG A CA 1
ATOM 730 C C . ARG A 1 89 ? 13.054 1.858 -13.257 1.00 93.69 89 ARG A C 1
ATOM 732 O O . ARG A 1 89 ? 12.165 1.013 -13.253 1.00 93.69 89 ARG A O 1
ATOM 739 N N . LYS A 1 90 ? 12.820 3.134 -13.564 1.00 92.25 90 LYS A N 1
ATOM 740 C CA . LYS A 1 90 ? 11.489 3.621 -13.939 1.00 92.25 90 LYS A CA 1
ATOM 741 C C . LYS A 1 90 ? 11.015 2.991 -15.250 1.00 92.25 90 LYS A C 1
ATOM 743 O O . LYS A 1 90 ? 9.823 2.745 -15.404 1.00 92.25 90 LYS A O 1
ATOM 748 N N . GLU A 1 91 ? 11.948 2.740 -16.159 1.00 92.31 91 GLU A N 1
ATOM 749 C CA . GLU A 1 91 ? 11.717 2.172 -17.485 1.00 92.31 91 GLU A CA 1
ATOM 750 C C . GLU A 1 91 ? 11.463 0.659 -17.449 1.00 92.31 91 GLU A C 1
ATOM 752 O O . GLU A 1 91 ? 11.004 0.101 -18.443 1.00 92.31 91 GLU A O 1
ATOM 757 N N . ASP A 1 92 ? 11.741 -0.002 -16.319 1.00 92.12 92 ASP A N 1
ATOM 758 C CA . ASP A 1 92 ? 11.469 -1.425 -16.148 1.00 92.12 92 ASP A CA 1
ATOM 759 C C . ASP A 1 92 ? 9.955 -1.617 -15.979 1.00 92.12 92 ASP A C 1
ATOM 761 O O . ASP A 1 92 ? 9.385 -1.412 -14.902 1.00 92.12 92 ASP A O 1
ATOM 765 N N . GLU A 1 93 ? 9.288 -1.978 -17.072 1.00 89.94 93 GLU A N 1
ATOM 766 C CA . GLU A 1 93 ? 7.841 -2.148 -17.093 1.00 89.94 93 GLU A CA 1
ATOM 767 C C . GLU A 1 93 ? 7.423 -3.366 -16.261 1.00 89.94 93 GLU A C 1
ATOM 769 O O . GLU A 1 93 ? 7.752 -4.513 -16.571 1.00 89.94 93 GLU A O 1
ATOM 774 N N . VAL A 1 94 ? 6.673 -3.109 -15.188 1.00 95.31 94 VAL A N 1
ATOM 775 C CA . VAL A 1 94 ? 6.043 -4.161 -14.387 1.00 95.31 94 VAL A CA 1
ATOM 776 C C . VAL A 1 94 ? 4.880 -4.752 -15.200 1.00 95.31 94 VAL A C 1
ATOM 778 O O . VAL A 1 94 ? 3.992 -3.992 -15.588 1.00 95.31 94 VAL A O 1
ATOM 781 N N . PRO A 1 95 ? 4.832 -6.075 -15.440 1.00 96.56 95 PRO A N 1
ATOM 782 C CA . PRO A 1 95 ? 3.716 -6.722 -16.122 1.00 96.56 95 PRO A CA 1
ATOM 783 C C . PRO A 1 95 ? 2.367 -6.413 -15.467 1.00 96.56 95 PRO A C 1
ATOM 785 O O . PRO A 1 95 ? 2.252 -6.376 -14.238 1.00 96.56 95 PRO A O 1
ATOM 788 N N . GLU A 1 96 ? 1.325 -6.250 -16.280 1.00 95.62 96 GLU A N 1
ATOM 789 C CA . GLU A 1 96 ? -0.026 -5.922 -15.808 1.00 95.62 96 GLU A CA 1
ATOM 790 C C . GLU A 1 96 ? -0.595 -6.975 -14.849 1.00 95.62 96 GLU A C 1
ATOM 792 O O . GLU A 1 96 ? -1.324 -6.642 -13.916 1.00 95.62 96 GLU A O 1
ATOM 797 N N . GLU A 1 97 ? -0.235 -8.248 -15.018 1.00 96.75 97 GLU A N 1
ATOM 798 C CA . GLU A 1 97 ? -0.596 -9.326 -14.093 1.00 96.75 97 GLU A CA 1
ATOM 799 C C . GLU A 1 97 ? -0.064 -9.052 -12.682 1.00 96.75 97 GLU A C 1
ATOM 801 O O . GLU A 1 97 ? -0.816 -9.156 -11.712 1.00 96.75 97 GLU A O 1
ATOM 806 N N . ILE A 1 98 ? 1.200 -8.632 -12.583 1.00 96.62 98 ILE A N 1
ATOM 807 C CA . ILE A 1 98 ? 1.860 -8.314 -11.314 1.00 96.62 98 ILE A CA 1
ATOM 808 C C . ILE A 1 98 ? 1.267 -7.035 -10.719 1.00 96.62 98 ILE A C 1
ATOM 810 O O . ILE A 1 98 ? 0.979 -6.992 -9.524 1.00 96.62 98 ILE A O 1
ATOM 814 N N . LYS A 1 99 ? 1.014 -6.005 -11.539 1.00 95.94 99 LYS A N 1
ATOM 815 C CA . LYS A 1 99 ? 0.348 -4.778 -11.071 1.00 95.94 99 LYS A CA 1
ATOM 816 C C . LYS A 1 99 ? -1.024 -5.081 -10.467 1.00 95.94 99 LYS A C 1
ATOM 818 O O . LYS A 1 99 ? -1.319 -4.620 -9.364 1.00 95.94 99 LYS A O 1
ATOM 823 N N . ARG A 1 100 ? -1.846 -5.890 -11.149 1.00 95.19 100 ARG A N 1
ATOM 824 C CA . ARG A 1 100 ? -3.164 -6.318 -10.647 1.00 95.19 100 ARG A CA 1
ATOM 825 C C . ARG A 1 100 ? -3.044 -7.087 -9.336 1.00 95.19 100 ARG A C 1
ATOM 827 O O . ARG A 1 100 ? -3.793 -6.798 -8.407 1.00 95.19 100 ARG A O 1
ATOM 834 N N . GLU A 1 101 ? -2.107 -8.027 -9.246 1.00 95.62 101 GLU A N 1
ATOM 835 C CA . GLU A 1 101 ? -1.867 -8.791 -8.020 1.00 95.62 101 GLU A CA 1
ATOM 836 C C . GLU A 1 101 ? -1.476 -7.879 -6.846 1.00 95.62 101 GLU A C 1
ATOM 838 O O . GLU A 1 101 ? -2.027 -7.995 -5.751 1.00 95.62 101 GLU A O 1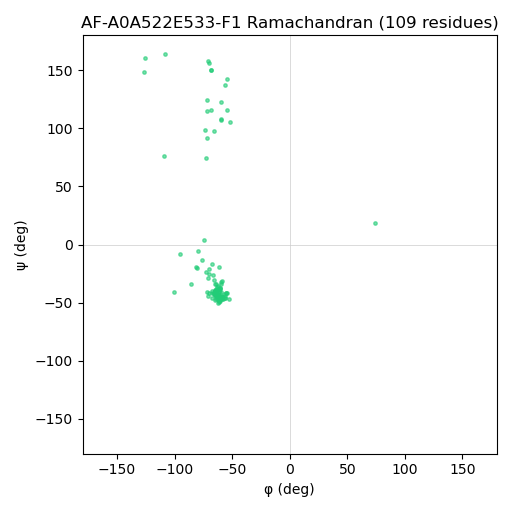
ATOM 843 N N . ILE A 1 102 ? -0.568 -6.927 -7.073 1.00 96.06 102 ILE A N 1
ATOM 844 C CA . ILE A 1 102 ? -0.132 -5.965 -6.054 1.00 96.06 102 ILE A CA 1
ATOM 845 C C . ILE A 1 102 ? -1.296 -5.094 -5.583 1.00 96.06 102 ILE A C 1
ATOM 847 O O . ILE A 1 102 ? -1.487 -4.942 -4.378 1.00 96.06 102 ILE A O 1
ATOM 851 N N . LEU A 1 103 ? -2.091 -4.546 -6.506 1.00 93.88 103 LEU A N 1
ATOM 852 C CA . LEU A 1 103 ? -3.242 -3.708 -6.162 1.00 93.88 103 LEU A CA 1
ATOM 853 C C . LEU A 1 103 ? -4.318 -4.492 -5.400 1.00 93.88 103 LEU A C 1
ATOM 855 O O . LEU A 1 103 ? -4.947 -3.941 -4.502 1.00 93.88 103 LEU A O 1
ATOM 859 N N . GLN A 1 104 ? -4.499 -5.782 -5.694 1.00 92.88 104 GLN A N 1
ATOM 860 C CA . GLN A 1 104 ? -5.385 -6.648 -4.910 1.00 92.88 104 GLN A CA 1
ATOM 861 C C . GLN A 1 104 ? -4.852 -6.893 -3.496 1.00 92.88 104 GLN A C 1
ATOM 863 O O . GLN A 1 104 ? -5.622 -6.861 -2.543 1.00 92.88 104 GLN A O 1
ATOM 868 N N . ARG A 1 105 ? -3.543 -7.124 -3.348 1.00 93.81 105 ARG A N 1
ATOM 869 C CA . ARG A 1 105 ? -2.893 -7.311 -2.040 1.00 93.81 105 ARG A CA 1
ATOM 870 C C . ARG A 1 105 ? -2.824 -6.016 -1.220 1.00 93.81 105 ARG A C 1
ATOM 872 O O . ARG A 1 105 ? -2.660 -6.086 -0.004 1.00 93.81 105 ARG A O 1
ATOM 879 N N . LEU A 1 106 ? -2.919 -4.855 -1.874 1.00 92.12 106 LEU A N 1
ATOM 880 C CA . LEU A 1 106 ? -2.949 -3.538 -1.232 1.00 92.12 106 LEU A CA 1
ATOM 881 C C . LEU A 1 106 ? -4.219 -3.330 -0.403 1.00 92.12 106 LEU A C 1
ATOM 883 O O . LEU A 1 106 ? -4.188 -2.594 0.582 1.00 92.12 106 LEU A O 1
ATOM 887 N N . ASP A 1 107 ? -5.307 -4.013 -0.763 1.00 91.31 107 ASP A N 1
ATOM 888 C CA . ASP A 1 107 ? -6.508 -4.096 0.059 1.00 91.31 107 ASP A CA 1
ATOM 889 C C . ASP A 1 107 ? -6.264 -4.998 1.278 1.00 91.31 107 ASP A C 1
ATOM 891 O O . ASP A 1 107 ? -6.703 -6.146 1.359 1.00 91.31 107 ASP A O 1
ATOM 895 N N . ILE A 1 108 ? -5.514 -4.469 2.247 1.00 87.44 108 ILE A N 1
ATOM 896 C CA . ILE A 1 108 ? -5.184 -5.195 3.474 1.00 87.44 108 ILE A CA 1
ATOM 897 C C . ILE A 1 108 ? -6.416 -5.438 4.352 1.00 87.44 108 ILE A C 1
ATOM 899 O O . ILE A 1 108 ? -6.350 -6.294 5.234 1.00 87.44 108 ILE A O 1
ATOM 903 N N . LEU A 1 109 ? -7.520 -4.721 4.116 1.00 85.50 109 LEU A N 1
ATOM 904 C CA . LEU A 1 109 ? -8.764 -4.853 4.873 1.00 85.50 109 LEU A CA 1
ATOM 905 C C . LEU A 1 109 ? -9.609 -6.052 4.423 1.00 85.50 109 LEU A C 1
ATOM 907 O O . LEU A 1 109 ? -10.438 -6.527 5.192 1.00 85.50 109 LEU A O 1
ATOM 911 N N . ARG A 1 110 ? -9.388 -6.574 3.213 1.00 82.88 110 ARG A N 1
ATOM 912 C CA . ARG A 1 110 ? -10.169 -7.674 2.634 1.00 82.88 110 ARG A CA 1
ATOM 913 C C . ARG A 1 110 ? -10.122 -8.952 3.471 1.00 82.88 110 ARG A C 1
ATOM 915 O O . ARG A 1 110 ? -9.034 -9.459 3.702 1.00 82.88 110 ARG A O 1
ATOM 922 N N . GLU A 1 111 ? -11.269 -9.474 3.906 1.00 63.88 111 GLU A N 1
ATOM 923 C CA . GLU A 1 111 ? -11.396 -10.700 4.727 1.00 63.88 111 GLU A CA 1
ATOM 924 C C . GLU A 1 111 ? -10.656 -11.923 4.166 1.00 63.88 111 GLU A C 1
ATOM 926 O O . GLU A 1 111 ? -10.745 -12.197 2.947 1.00 63.88 111 GLU A O 1
#

Secondary structure (DSSP, 8-state):
----------HHHHHHHHHHHHHHHHHHHHHHSS--HHHHHHHHHHHHHHHHHHHHHTTSS-HHHHHHHHHHHHHHHHHHHHHTTT--STTSPPPHHHHHHHHHHH-TT--

Nearest PDB structures (foldseek):
  5tgw-assembly1_A  TM=5.457E-01  e=4.998E+00  Escherichia coli
  8ccr-assembly1_A  TM=4.988E-01  e=5.576E+00  Escherichia coli
  2p61-assembly1_A  TM=4.054E-01  e=4.732E+00  Thermotoga maritima MSB8

Solvent-accessible surface area (backbone atoms only — not comparable to full-atom values): 6362 Å² total; per-residue (Å²): 133,84,80,76,75,75,75,76,77,52,41,66,58,50,36,52,49,52,48,72,45,34,69,63,50,28,56,52,45,32,74,76,42,87,48,25,63,70,54,33,48,48,57,52,52,49,54,43,49,57,33,49,54,50,20,46,76,74,58,77,40,51,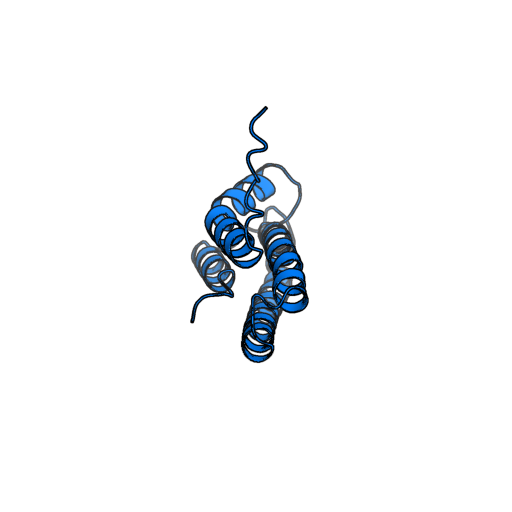74,68,54,52,50,53,34,52,52,39,50,47,54,47,51,53,54,54,55,59,49,44,78,74,42,73,44,58,83,45,78,75,54,67,70,59,54,52,53,50,60,58,52,61,45,45,82,66,130

Radius of gyration: 15.9 Å; Cα contacts (8 Å, |Δi|>4): 79; chains: 1; bounding box: 40×41×37 Å

Sequence (111 aa):
MNFESEQKESNIEIIRRVIAESPQEVEREYKNTPNTWLACVITRLQAIVAHLEFAEEEGEISAEEAQKYRARRKSLTDYIRELKGTYVRKEDEVPEEIKREILQRLDILRE

Mean predicted aligned error: 4.77 Å